Protein AF-A9CVX1-F1 (afdb_monomer)

Radius of gyration: 23.28 Å; Cα contacts (8 Å, |Δi|>4): 20; chains: 1; bounding box: 45×15×64 Å

Mean predicted aligned error: 11.61 Å

Structure (mmCIF, N/CA/C/O backbone):
data_AF-A9CVX1-F1
#
_entry.id   AF-A9CVX1-F1
#
loop_
_atom_site.group_PDB
_atom_site.id
_atom_site.type_symbol
_atom_site.label_atom_id
_atom_site.label_alt_id
_atom_site.label_comp_id
_atom_site.label_asym_id
_atom_site.label_entity_id
_atom_site.label_seq_id
_atom_site.pdbx_PDB_ins_code
_atom_site.Cartn_x
_atom_site.Cartn_y
_atom_site.Cartn_z
_atom_site.occupancy
_atom_site.B_iso_or_equiv
_atom_site.auth_seq_id
_atom_site.auth_comp_id
_atom_site.auth_asym_id
_atom_site.auth_atom_id
_atom_site.pdbx_PDB_model_num
ATOM 1 N N . MET A 1 1 ? -10.110 -4.837 39.329 1.00 48.38 1 MET A N 1
ATOM 2 C CA . MET A 1 1 ? -8.727 -4.568 38.873 1.00 48.38 1 MET A CA 1
ATOM 3 C C . MET A 1 1 ? -8.754 -3.433 37.847 1.00 48.38 1 MET A C 1
ATOM 5 O O . MET A 1 1 ? -9.369 -3.621 36.804 1.00 48.38 1 MET A O 1
ATOM 9 N N . PRO A 1 2 ? -8.142 -2.267 38.121 1.00 55.84 2 PRO A N 1
ATOM 10 C CA . PRO A 1 2 ? -8.242 -1.068 37.268 1.00 55.84 2 PRO A CA 1
ATOM 11 C C . PRO A 1 2 ? -7.563 -1.203 35.889 1.00 55.84 2 PRO A C 1
ATOM 13 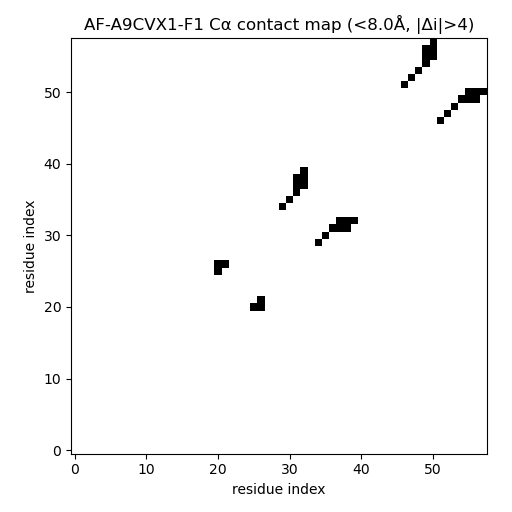O O . PRO A 1 2 ? -7.933 -0.521 34.939 1.00 55.84 2 PRO A O 1
ATOM 16 N N . GLN A 1 3 ? -6.601 -2.122 35.756 1.00 56.94 3 GLN A N 1
ATOM 17 C CA . GLN A 1 3 ? -5.834 -2.367 34.525 1.00 56.94 3 GLN A CA 1
ATOM 18 C C . GLN A 1 3 ? -6.711 -2.847 33.349 1.00 56.94 3 GLN A C 1
ATOM 20 O O . GLN A 1 3 ? -6.518 -2.421 32.214 1.00 56.94 3 GLN A O 1
ATOM 25 N N . ALA A 1 4 ? -7.727 -3.677 33.614 1.00 58.72 4 ALA A N 1
ATOM 26 C CA . ALA A 1 4 ? -8.622 -4.191 32.573 1.00 58.72 4 ALA A CA 1
ATOM 27 C C . ALA A 1 4 ? -9.552 -3.106 31.992 1.00 58.72 4 ALA A C 1
ATOM 29 O O . ALA A 1 4 ? -9.861 -3.126 30.803 1.00 58.72 4 ALA A O 1
ATOM 30 N N . GLN A 1 5 ? -9.964 -2.128 32.809 1.00 60.91 5 GLN A N 1
ATOM 31 C CA . GLN A 1 5 ? -10.812 -1.013 32.364 1.00 60.91 5 GLN A CA 1
ATOM 32 C C . GLN A 1 5 ? -10.054 -0.031 31.465 1.00 60.91 5 GLN A C 1
ATOM 34 O O . GLN A 1 5 ? -10.614 0.427 30.472 1.00 60.91 5 GLN A O 1
ATOM 39 N N . SER A 1 6 ? -8.777 0.235 31.770 1.00 63.81 6 SER A N 1
ATOM 40 C CA . SER A 1 6 ? -7.892 1.043 30.917 1.00 63.81 6 SER A CA 1
ATOM 41 C C . SER A 1 6 ? -7.794 0.459 29.502 1.00 63.81 6 SER A C 1
ATOM 43 O O . SER A 1 6 ? -8.031 1.153 28.511 1.00 63.81 6 SER A O 1
ATOM 45 N N . ASN A 1 7 ? -7.562 -0.854 29.407 1.00 76.69 7 ASN A N 1
ATOM 46 C CA . ASN A 1 7 ? -7.477 -1.542 28.120 1.00 76.69 7 ASN A CA 1
ATOM 47 C C . ASN A 1 7 ? -8.811 -1.520 27.364 1.00 76.69 7 ASN A C 1
ATOM 49 O O . ASN A 1 7 ? -8.815 -1.354 26.147 1.00 76.69 7 ASN A O 1
ATOM 53 N N . GLN A 1 8 ? -9.943 -1.630 28.065 1.00 85.62 8 GLN A N 1
ATOM 54 C CA . GLN A 1 8 ? -11.258 -1.617 27.425 1.00 85.62 8 GLN A CA 1
ATOM 55 C C . GLN A 1 8 ? -11.630 -0.238 26.865 1.00 85.62 8 GLN A C 1
ATOM 57 O O . GLN A 1 8 ? -12.204 -0.150 25.779 1.00 85.62 8 GLN A O 1
ATOM 62 N N . ALA A 1 9 ? -11.294 0.842 27.575 1.00 85.88 9 ALA A N 1
ATOM 63 C CA . ALA A 1 9 ? -11.541 2.204 27.109 1.00 85.88 9 ALA A CA 1
ATOM 64 C C . ALA A 1 9 ? -10.719 2.522 25.853 1.00 85.88 9 ALA A C 1
ATOM 66 O O . ALA A 1 9 ? -11.264 3.028 24.870 1.00 85.88 9 ALA A O 1
ATOM 67 N N . LEU A 1 10 ? -9.436 2.147 25.854 1.00 87.94 10 LEU A N 1
ATOM 68 C CA . LEU A 1 10 ? -8.564 2.299 24.692 1.00 87.94 10 LEU A CA 1
ATOM 69 C C . LEU A 1 10 ? -9.052 1.458 23.505 1.00 87.94 10 LEU A C 1
ATOM 71 O O . LEU A 1 10 ? -9.129 1.958 22.385 1.00 87.94 10 LEU A O 1
ATOM 75 N N . LEU A 1 11 ? -9.446 0.206 23.751 1.00 89.25 11 LEU A N 1
ATOM 76 C CA . LEU A 1 11 ? -9.987 -0.678 22.720 1.00 89.25 11 LEU A CA 1
ATOM 77 C C . L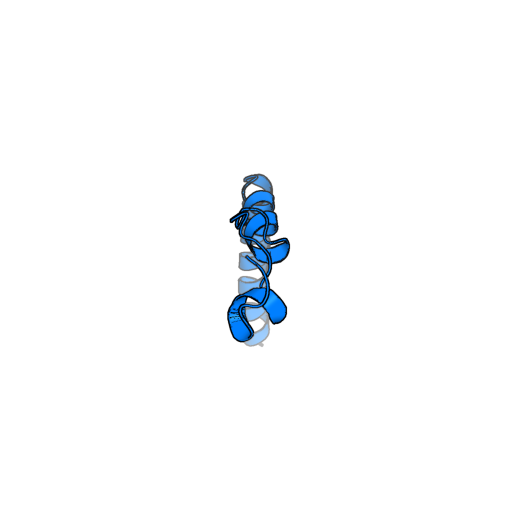EU A 1 11 ? -11.251 -0.084 22.082 1.00 89.25 11 LEU A C 1
ATOM 79 O O . LEU A 1 11 ? -11.379 -0.049 20.860 1.00 89.25 11 LEU A O 1
ATOM 83 N N . ASN A 1 12 ? -12.171 0.432 22.898 1.00 90.19 12 ASN A N 1
ATOM 84 C CA . ASN A 1 12 ? -13.398 1.062 22.415 1.00 90.19 12 ASN A CA 1
ATOM 85 C C . ASN A 1 12 ? -13.104 2.335 21.610 1.00 90.19 12 ASN A C 1
ATOM 87 O O . ASN A 1 12 ? -13.728 2.561 20.573 1.00 90.19 12 ASN A O 1
ATOM 91 N N . TYR A 1 13 ? -12.134 3.136 22.056 1.00 88.88 13 TYR A N 1
ATOM 92 C C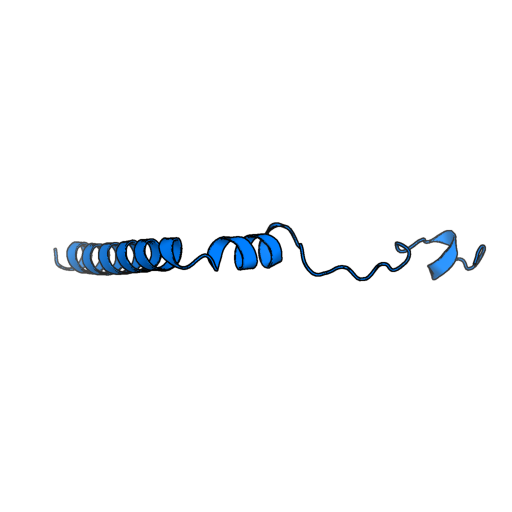A . TYR A 1 13 ? -11.688 4.331 21.346 1.00 88.88 13 TYR A CA 1
ATOM 93 C C . TYR A 1 13 ? -11.134 3.992 19.955 1.00 88.88 13 TYR A C 1
ATOM 95 O O . TYR A 1 13 ? -11.624 4.517 18.954 1.00 88.88 13 TYR A O 1
ATOM 103 N N . VAL A 1 14 ? -10.184 3.053 19.876 1.00 88.06 14 VAL A N 1
ATOM 104 C CA . VAL A 1 14 ? -9.577 2.616 18.607 1.00 88.06 14 VAL A CA 1
ATOM 105 C C . VAL A 1 14 ? -10.628 2.008 17.675 1.00 88.06 14 VAL A C 1
ATOM 107 O O . VAL A 1 14 ? -10.677 2.352 16.494 1.00 88.06 14 VAL A O 1
ATOM 110 N N . ASN A 1 15 ? -11.526 1.171 18.203 1.00 88.31 15 ASN A N 1
ATOM 111 C CA . ASN A 1 15 ? -12.605 0.565 17.422 1.00 88.31 15 ASN A CA 1
ATOM 112 C C . ASN A 1 15 ? -13.545 1.611 16.810 1.00 88.31 15 ASN A C 1
ATOM 114 O O . ASN A 1 15 ? -13.959 1.473 15.658 1.00 88.31 15 ASN A O 1
ATOM 118 N N . ASN A 1 16 ? -13.895 2.655 17.563 1.00 86.50 16 ASN A N 1
ATOM 119 C CA . ASN A 1 16 ? -14.771 3.714 17.069 1.00 86.50 16 ASN A CA 1
ATOM 120 C C . ASN A 1 16 ? -14.062 4.599 16.038 1.00 86.50 16 ASN A C 1
ATOM 122 O O . ASN A 1 16 ? -14.651 4.900 15.001 1.00 86.50 16 ASN A O 1
ATOM 126 N N . TRP A 1 17 ? -12.791 4.938 16.259 1.00 84.25 17 TRP A N 1
ATOM 127 C CA . TRP A 1 17 ? -11.988 5.666 15.275 1.00 84.25 17 TRP A CA 1
ATOM 128 C C . TRP A 1 17 ? -11.852 4.889 13.957 1.00 84.25 17 TRP A C 1
ATOM 130 O O . TRP A 1 17 ? -12.067 5.447 12.881 1.00 84.25 17 TRP A O 1
ATOM 140 N N . GLN A 1 18 ? -11.616 3.575 14.028 1.00 80.44 18 GLN A N 1
ATOM 141 C CA . GLN A 1 18 ? -11.573 2.718 12.843 1.00 80.44 18 GLN A CA 1
ATOM 142 C C . GLN A 1 18 ? -12.917 2.689 12.098 1.00 80.44 18 GLN A C 1
ATOM 144 O O . GLN A 1 18 ? -12.936 2.696 10.867 1.00 80.44 18 GLN A O 1
ATOM 149 N N . LYS A 1 19 ? -14.048 2.650 12.818 1.00 80.50 19 LYS A N 1
ATOM 150 C CA . LYS A 1 19 ? -15.385 2.700 12.200 1.00 80.50 19 LYS A CA 1
ATOM 151 C C . LYS A 1 19 ? -15.624 4.020 11.471 1.00 80.50 19 LYS A C 1
ATOM 153 O O . LYS A 1 19 ? -16.141 3.984 10.363 1.00 80.50 19 LYS A O 1
ATOM 158 N N . LEU A 1 20 ? -15.215 5.146 12.056 1.00 76.88 20 LEU A N 1
ATOM 159 C CA . LEU A 1 20 ? -15.324 6.464 11.422 1.00 76.88 20 LEU A CA 1
ATOM 160 C C . LEU A 1 20 ? -14.458 6.551 10.157 1.00 76.88 20 LEU A C 1
ATOM 162 O O . LEU A 1 20 ? -14.941 6.982 9.115 1.00 76.88 20 LEU A O 1
ATOM 166 N N . GLY A 1 21 ? -13.221 6.049 10.208 1.00 68.75 21 GLY A N 1
ATOM 167 C CA . GLY A 1 21 ? -12.313 6.052 9.055 1.00 68.75 21 GLY A CA 1
ATOM 168 C C . GLY A 1 21 ? -12.767 5.179 7.876 1.00 68.75 21 GLY A C 1
ATOM 169 O O . GLY A 1 21 ? -12.383 5.448 6.742 1.00 68.75 21 GLY A O 1
ATOM 170 N N . LYS A 1 22 ? -13.603 4.155 8.107 1.00 65.25 22 LYS A N 1
ATOM 171 C CA . LYS A 1 22 ? -14.157 3.297 7.040 1.00 65.25 22 LYS A CA 1
ATOM 172 C C . LYS A 1 22 ? -15.192 4.000 6.156 1.00 65.25 22 LYS A C 1
ATOM 174 O O . LYS A 1 22 ? -15.411 3.554 5.036 1.00 65.25 22 LYS A O 1
ATOM 179 N N . VAL A 1 23 ? -15.821 5.072 6.638 1.00 63.09 23 VAL A N 1
ATOM 180 C CA . VAL A 1 23 ? -16.870 5.798 5.897 1.00 63.09 23 VAL A CA 1
ATOM 181 C C . VAL A 1 23 ? -16.269 6.814 4.912 1.00 63.09 23 VAL A C 1
ATOM 183 O O . VAL A 1 23 ? -16.935 7.233 3.974 1.00 63.09 23 VAL A O 1
ATOM 186 N N . ASP A 1 24 ? -14.990 7.161 5.073 1.00 64.44 24 ASP A N 1
ATOM 187 C CA . ASP A 1 24 ? -14.373 8.340 4.452 1.00 64.44 24 ASP A CA 1
ATOM 188 C C . ASP A 1 24 ? -13.737 8.086 3.064 1.00 64.44 24 ASP A C 1
ATOM 190 O O . ASP A 1 24 ? -13.100 8.962 2.486 1.00 64.44 24 ASP A O 1
ATOM 194 N N . GLY A 1 25 ? -13.841 6.867 2.515 1.00 64.56 25 GLY A N 1
ATOM 195 C CA . GLY A 1 25 ? -13.345 6.513 1.168 1.00 64.56 25 GLY A CA 1
ATOM 196 C C . GLY A 1 25 ? -11.818 6.593 0.956 1.00 64.56 25 GLY A C 1
ATOM 197 O O . GLY A 1 25 ? -11.299 6.103 -0.042 1.00 64.56 25 GLY A O 1
ATOM 198 N N . HIS A 1 26 ? -11.055 7.162 1.895 1.00 68.88 26 HIS A N 1
ATOM 199 C CA . HIS A 1 26 ? -9.594 7.291 1.824 1.00 68.88 26 HIS A CA 1
ATOM 200 C C . HIS A 1 26 ? -8.825 6.003 2.126 1.00 68.88 26 HIS A C 1
ATOM 202 O O . HIS A 1 26 ? -7.647 5.906 1.772 1.00 68.88 26 HIS A O 1
ATOM 208 N N . GLN A 1 27 ? -9.467 5.004 2.739 1.00 75.12 27 GLN A N 1
ATOM 209 C CA . GLN A 1 27 ? -8.799 3.747 3.081 1.00 75.12 27 GLN A CA 1
ATOM 210 C C . GLN A 1 27 ? -8.324 2.987 1.848 1.00 75.12 27 GLN A C 1
ATOM 212 O O . GLN A 1 27 ? -7.208 2.481 1.851 1.00 75.12 27 GLN A O 1
ATOM 217 N N . GLU A 1 28 ? -9.125 2.961 0.784 1.00 81.88 28 GLU A N 1
ATOM 218 C CA . GLU A 1 28 ? -8.768 2.256 -0.445 1.00 81.88 28 GLU A CA 1
ATOM 219 C C . GLU A 1 28 ? -7.558 2.901 -1.125 1.00 81.88 28 GLU A C 1
ATOM 221 O O . GLU A 1 28 ? -6.605 2.210 -1.468 1.00 81.88 28 GLU A O 1
ATOM 226 N N . ARG A 1 29 ? -7.516 4.236 -1.226 1.00 83.25 29 ARG A N 1
ATOM 227 C CA . ARG A 1 29 ? -6.369 4.939 -1.821 1.00 83.25 29 ARG A CA 1
ATOM 228 C C . ARG A 1 29 ? -5.075 4.702 -1.038 1.00 83.25 29 ARG A C 1
ATOM 230 O O . ARG A 1 29 ? -4.030 4.462 -1.636 1.00 83.25 29 ARG A O 1
ATOM 237 N N . ILE A 1 30 ? -5.139 4.778 0.292 1.00 85.25 30 ILE A N 1
ATOM 238 C CA . ILE A 1 30 ? -3.980 4.551 1.169 1.00 85.25 30 ILE A CA 1
ATOM 239 C C . ILE A 1 30 ? -3.536 3.084 1.091 1.00 85.25 30 ILE A C 1
ATOM 241 O O . ILE A 1 30 ? -2.338 2.819 1.013 1.00 85.25 30 ILE A O 1
ATOM 245 N N . TYR A 1 31 ? -4.481 2.142 1.059 1.00 84.38 31 TYR A N 1
ATOM 246 C CA . TYR A 1 31 ? -4.201 0.718 0.890 1.00 84.38 31 TYR A CA 1
ATOM 247 C C . TYR A 1 31 ? -3.539 0.429 -0.461 1.00 84.38 31 TYR A C 1
ATOM 249 O O . TYR A 1 31 ? -2.478 -0.186 -0.508 1.00 84.38 31 TYR A O 1
ATOM 257 N N . ASN A 1 32 ? -4.109 0.940 -1.550 1.00 87.06 32 ASN A N 1
ATOM 258 C CA . ASN A 1 32 ? -3.575 0.774 -2.897 1.00 87.06 32 ASN A CA 1
ATOM 259 C C . ASN A 1 32 ? -2.144 1.314 -2.993 1.00 87.06 32 ASN A C 1
ATOM 261 O O . ASN A 1 32 ? -1.271 0.643 -3.539 1.00 87.06 32 ASN A O 1
ATOM 265 N N . TYR A 1 33 ? -1.876 2.470 -2.388 1.00 85.75 33 TYR A N 1
ATOM 266 C CA . TYR A 1 33 ? -0.543 3.059 -2.383 1.00 85.75 33 TYR A CA 1
ATOM 267 C C . TYR A 1 33 ? 0.465 2.262 -1.540 1.00 85.75 33 TYR A C 1
ATOM 269 O O . TYR A 1 33 ? 1.514 1.873 -2.047 1.00 85.75 33 TYR A O 1
ATOM 277 N N . TRP A 1 34 ? 0.161 1.986 -0.267 1.00 86.38 34 TRP A N 1
ATOM 278 C CA . TRP A 1 34 ? 1.138 1.396 0.660 1.00 86.38 34 TRP A CA 1
ATOM 279 C C . TRP A 1 34 ? 1.228 -0.127 0.601 1.00 86.38 34 TRP A C 1
ATOM 281 O O . TRP A 1 34 ? 2.308 -0.672 0.804 1.00 86.38 34 TRP A O 1
ATOM 291 N N . MET A 1 35 ? 0.114 -0.818 0.357 1.00 87.38 35 MET A N 1
ATOM 292 C CA . MET A 1 35 ? 0.062 -2.285 0.364 1.00 87.38 35 MET A CA 1
ATOM 293 C C . MET A 1 35 ? 0.215 -2.872 -1.036 1.00 87.38 35 MET A C 1
ATOM 295 O O . MET A 1 35 ? 0.849 -3.912 -1.187 1.00 87.38 35 MET A O 1
ATOM 299 N N . LEU A 1 36 ? -0.343 -2.215 -2.060 1.00 88.00 36 LEU A N 1
ATOM 300 C CA .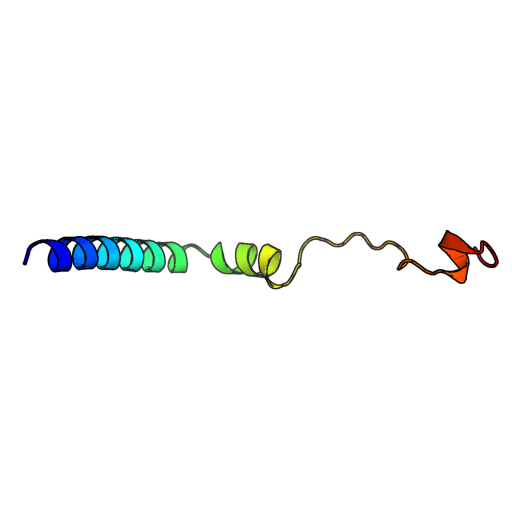 LEU A 1 36 ? -0.271 -2.695 -3.446 1.00 88.00 36 LEU A CA 1
ATOM 301 C C . LEU A 1 36 ? 0.789 -1.968 -4.290 1.00 88.00 36 LEU A C 1
ATOM 303 O O . LEU A 1 36 ? 1.011 -2.354 -5.436 1.00 88.00 36 LEU A O 1
ATOM 307 N N . GLY A 1 37 ? 1.430 -0.920 -3.759 1.00 84.62 37 GLY A N 1
ATOM 308 C CA . GLY A 1 37 ? 2.421 -0.125 -4.495 1.00 84.62 37 GLY A CA 1
ATOM 309 C C . GLY A 1 37 ? 1.840 0.640 -5.692 1.00 84.62 37 GLY A C 1
ATOM 310 O O . GLY A 1 37 ? 2.580 1.077 -6.575 1.00 84.62 37 GLY A O 1
ATOM 311 N N . GLN A 1 38 ? 0.516 0.792 -5.760 1.00 82.88 38 GLN A N 1
ATOM 312 C CA . GLN A 1 38 ? -0.164 1.473 -6.855 1.00 82.88 38 GLN A CA 1
ATOM 313 C C . GLN A 1 38 ? 0.025 2.986 -6.703 1.00 82.88 38 GLN A C 1
ATOM 315 O O . GLN A 1 38 ? -0.448 3.596 -5.748 1.00 82.88 38 GLN A O 1
ATOM 320 N N . GLY A 1 39 ? 0.738 3.595 -7.649 1.00 73.50 39 GLY A N 1
ATOM 321 C CA . GLY A 1 39 ? 1.083 5.022 -7.634 1.00 73.50 39 GLY A CA 1
ATOM 322 C C . GLY A 1 39 ? 2.577 5.289 -7.811 1.00 73.50 39 GLY A C 1
ATOM 323 O O . GLY A 1 39 ? 2.949 6.383 -8.223 1.00 73.50 39 GLY A O 1
ATOM 324 N N . ALA A 1 40 ? 3.429 4.283 -7.594 1.00 68.94 40 ALA A N 1
ATOM 325 C CA . ALA A 1 40 ? 4.849 4.330 -7.935 1.00 68.94 40 ALA A CA 1
ATOM 326 C C . ALA A 1 40 ? 5.081 3.811 -9.367 1.00 68.94 40 ALA A C 1
ATOM 328 O O . ALA A 1 40 ? 5.731 2.791 -9.581 1.00 68.94 40 ALA A O 1
ATOM 329 N N . THR 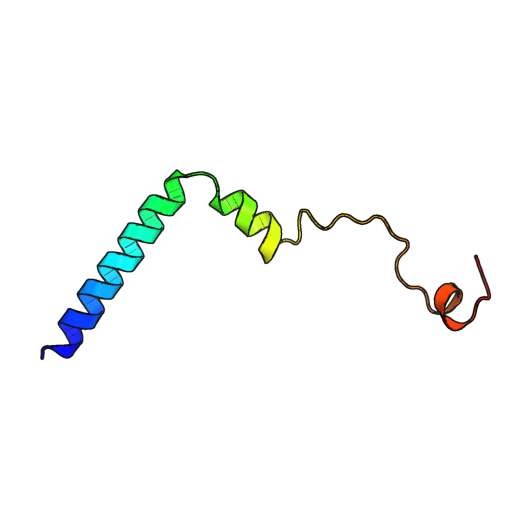A 1 41 ? 4.509 4.479 -10.368 1.00 68.00 41 THR A N 1
ATOM 330 C CA . THR A 1 41 ? 4.735 4.134 -11.782 1.00 68.00 41 THR A CA 1
ATOM 331 C C . THR A 1 41 ? 5.794 5.037 -12.397 1.00 68.00 41 THR A C 1
ATOM 333 O O . THR A 1 41 ? 5.482 5.949 -13.157 1.00 68.00 41 THR A O 1
ATOM 336 N N . GLU A 1 42 ? 7.064 4.755 -12.107 1.00 71.56 42 GLU A N 1
ATOM 337 C CA . GLU A 1 42 ? 8.138 5.109 -13.036 1.00 71.56 42 GLU A CA 1
ATOM 338 C C . GLU A 1 42 ? 8.315 3.950 -14.018 1.00 71.56 42 GLU A C 1
ATOM 340 O O . GLU A 1 42 ? 8.797 2.876 -13.654 1.00 71.56 42 GLU A O 1
ATOM 345 N N . ILE A 1 43 ? 7.920 4.151 -15.277 1.00 72.75 43 ILE A N 1
ATOM 346 C CA . ILE A 1 43 ? 8.219 3.198 -16.351 1.00 72.75 43 ILE A CA 1
ATOM 347 C C . ILE A 1 43 ? 9.685 3.405 -16.736 1.00 72.75 43 ILE A C 1
ATOM 349 O O . ILE A 1 43 ? 10.006 4.074 -17.715 1.00 72.75 43 ILE A O 1
ATOM 353 N N . LYS A 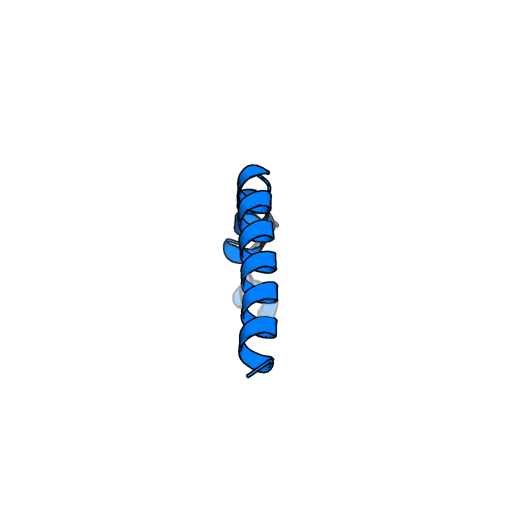1 44 ? 10.589 2.872 -15.917 1.00 76.62 44 LYS A N 1
ATOM 354 C CA . LYS A 1 44 ? 12.001 2.735 -16.265 1.00 76.62 44 LYS A CA 1
ATOM 355 C C . LYS A 1 44 ? 12.271 1.294 -16.684 1.00 76.62 44 LYS A C 1
ATOM 357 O O . LYS A 1 44 ? 11.629 0.375 -16.161 1.00 76.62 44 LYS A O 1
ATOM 362 N N . PRO A 1 45 ? 13.188 1.074 -17.639 1.00 82.12 45 PRO A N 1
ATOM 363 C CA . PRO A 1 45 ? 13.644 -0.272 -17.931 1.00 82.12 45 PRO A CA 1
ATOM 364 C C . PRO A 1 45 ? 14.093 -0.939 -16.628 1.00 82.12 45 PRO A C 1
ATOM 366 O O . PRO A 1 45 ? 14.751 -0.319 -15.792 1.00 82.12 45 PRO A O 1
ATOM 369 N N . ARG A 1 46 ? 13.690 -2.199 -16.438 1.00 84.56 46 ARG A N 1
ATOM 370 C CA . ARG A 1 46 ? 14.158 -2.993 -15.298 1.00 84.56 46 ARG A CA 1
ATOM 371 C C . ARG A 1 46 ? 15.680 -3.079 -15.356 1.00 84.56 46 ARG A C 1
ATOM 373 O O . ARG A 1 46 ? 16.237 -3.200 -16.446 1.00 84.56 46 ARG A O 1
ATOM 380 N N . TRP A 1 47 ? 16.310 -3.064 -14.186 1.00 91.12 47 TRP A N 1
ATOM 381 C CA . TRP A 1 47 ? 17.753 -3.232 -14.078 1.00 91.12 47 TRP A CA 1
ATOM 382 C C . TRP A 1 47 ? 18.185 -4.557 -14.725 1.00 91.12 47 TRP A C 1
ATOM 384 O O . T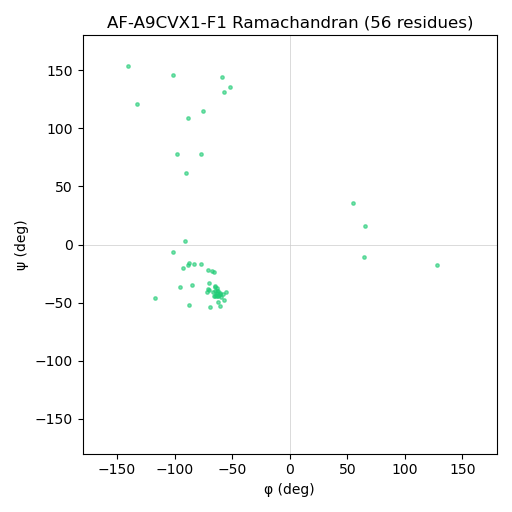RP A 1 47 ? 17.581 -5.606 -14.487 1.00 91.12 47 TRP A O 1
ATOM 394 N N . SER A 1 48 ? 19.205 -4.495 -15.567 1.00 91.25 48 SER A N 1
ATOM 395 C CA . SER A 1 48 ? 19.731 -5.583 -16.379 1.00 91.25 48 SER A CA 1
ATOM 396 C C . SER A 1 48 ? 21.243 -5.610 -16.240 1.00 91.25 48 SER A C 1
ATOM 398 O O . SER A 1 48 ? 21.913 -4.667 -16.633 1.00 91.25 48 SER A O 1
ATOM 400 N N . ILE 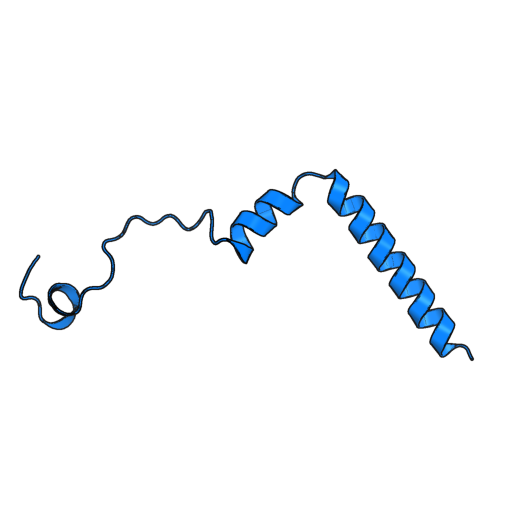A 1 49 ? 21.807 -6.721 -15.767 1.00 93.25 49 ILE A N 1
ATOM 401 C CA . ILE A 1 49 ? 23.266 -6.881 -15.631 1.00 93.25 49 ILE A CA 1
ATOM 402 C C . ILE A 1 49 ? 23.979 -6.630 -16.967 1.00 93.25 49 ILE A C 1
ATOM 404 O O . ILE A 1 49 ? 25.013 -5.971 -17.007 1.00 93.25 49 ILE A O 1
ATOM 408 N N . ILE A 1 50 ? 23.411 -7.123 -18.070 1.00 95.44 50 ILE A N 1
ATOM 409 C CA . ILE A 1 50 ? 24.019 -7.012 -19.402 1.00 95.44 50 ILE A CA 1
ATOM 410 C C . ILE A 1 50 ? 24.106 -5.544 -19.850 1.00 95.44 50 ILE A C 1
ATOM 412 O O . ILE A 1 50 ? 25.091 -5.162 -20.475 1.00 95.44 50 ILE A O 1
ATOM 416 N N . ARG A 1 51 ? 23.113 -4.719 -19.496 1.00 93.00 51 ARG A N 1
ATOM 417 C CA . ARG A 1 51 ? 23.075 -3.287 -19.832 1.00 93.00 51 ARG A CA 1
ATOM 418 C C . ARG A 1 51 ? 23.794 -2.424 -18.792 1.00 93.00 51 ARG A C 1
ATOM 420 O O . ARG A 1 51 ? 24.672 -1.641 -19.134 1.00 93.00 51 ARG A O 1
ATOM 427 N N . ASP A 1 52 ? 23.437 -2.585 -17.523 1.00 93.00 52 ASP A N 1
ATOM 428 C CA . ASP A 1 52 ? 23.776 -1.662 -16.437 1.00 93.00 52 ASP A CA 1
ATOM 429 C C . ASP A 1 52 ? 25.118 -1.975 -15.757 1.00 93.00 52 ASP A C 1
ATOM 431 O O . ASP A 1 52 ? 25.658 -1.114 -15.067 1.00 93.00 52 ASP A O 1
ATOM 435 N N . VAL A 1 53 ? 25.658 -3.190 -15.929 1.00 94.88 53 VAL A N 1
ATOM 436 C CA . VAL A 1 53 ? 26.955 -3.604 -15.353 1.00 94.88 53 VAL A CA 1
ATOM 437 C C . VAL A 1 53 ? 27.972 -3.939 -16.438 1.00 94.88 53 VAL A C 1
ATOM 439 O O . VAL A 1 53 ? 29.124 -3.529 -16.350 1.00 94.88 53 VAL A O 1
ATOM 442 N N . LEU A 1 54 ? 27.564 -4.716 -17.445 1.00 96.75 54 LEU A N 1
ATOM 443 C CA . LEU A 1 54 ? 2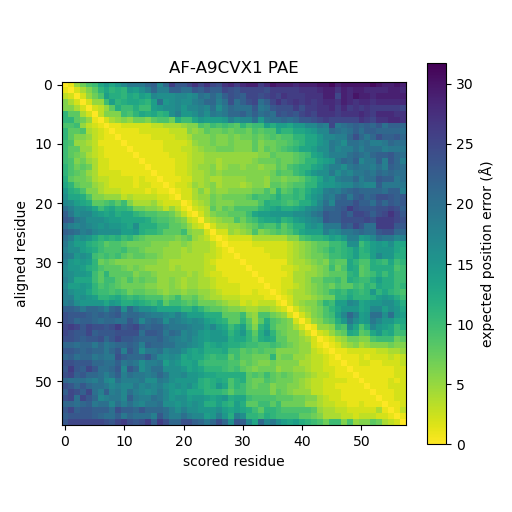8.463 -5.202 -18.495 1.00 96.75 54 LEU A CA 1
ATOM 444 C C . LEU A 1 54 ? 28.512 -4.287 -19.724 1.00 96.75 54 LEU A C 1
ATOM 446 O O . LEU A 1 54 ? 29.479 -4.360 -20.477 1.00 96.75 54 LEU A O 1
ATOM 450 N N . HIS A 1 55 ? 27.503 -3.435 -19.923 1.00 92.31 55 HIS A N 1
ATOM 451 C CA . HIS A 1 55 ? 27.393 -2.504 -21.053 1.00 92.31 55 HIS A CA 1
ATOM 452 C C . HIS A 1 55 ? 27.495 -3.168 -22.443 1.00 92.31 55 HIS A C 1
ATOM 454 O O . HIS A 1 55 ? 28.075 -2.607 -23.369 1.00 92.31 55 HIS A O 1
ATOM 460 N N . TRP A 1 56 ? 26.962 -4.384 -22.606 1.00 94.19 56 TRP A N 1
ATOM 461 C CA . TRP A 1 56 ? 27.010 -5.124 -23.883 1.00 94.19 56 TRP A CA 1
ATOM 462 C C . TRP A 1 56 ? 25.846 -4.809 -24.825 1.00 94.19 56 TRP A C 1
ATOM 464 O O . TRP A 1 56 ? 25.891 -5.166 -26.001 1.00 94.19 56 TRP A O 1
ATOM 474 N N . VAL A 1 57 ? 24.792 -4.189 -24.301 1.00 88.00 57 VAL A N 1
ATOM 475 C CA . VAL A 1 57 ? 23.605 -3.752 -25.041 1.00 88.00 57 VAL A CA 1
ATOM 476 C C . VAL A 1 57 ? 23.167 -2.388 -24.517 1.00 88.00 57 VAL A C 1
ATOM 478 O O . VAL A 1 57 ? 23.399 -2.097 -23.341 1.00 88.00 57 VAL A O 1
ATOM 481 N N . ASP A 1 58 ? 22.500 -1.608 -25.369 1.00 77.75 58 ASP A N 1
ATOM 482 C CA . ASP A 1 58 ? 21.902 -0.316 -25.009 1.00 77.75 58 ASP A CA 1
ATOM 483 C C . ASP A 1 58 ? 20.568 -0.455 -24.237 1.00 77.75 58 ASP A C 1
ATOM 485 O O . ASP A 1 58 ? 19.804 -1.451 -24.388 1.00 77.75 58 ASP A O 1
#

Secondary structure (DSSP, 8-state):
-HHHHHHHHHHHHHHHHHHHHTTSSHHHHHHHHHTT-TT----PPPP-HHHHTS----

Foldseek 3Di:
DVVVVVVVVVVVVVVVVVVVVVVVPCVVVVCCCPVVVPPPDDPDPDDDCVCPPVNVDD

Organism: NCBI:txid314608

pLDDT: mean 80.0, std 11.59, range [48.38, 96.75]

Solvent-accessible surface area (backbone atoms only — not comparable to full-atom values): 3677 Å² total; per-residue (Å²): 119,74,70,62,56,56,53,50,53,51,51,53,51,53,54,51,54,54,57,58,52,68,75,65,68,53,57,60,58,53,42,37,36,74,75,66,50,53,84,76,79,76,94,60,82,75,92,40,64,54,44,78,72,64,60,77,47,136

Sequence (58 aa):
MPQAQSNQALLNYVNNWQKLGKVDGHQERIYNYWMLGQGATEIKPRWSIIRDVLHWVD